Protein AF-A0A468AMG0-F1 (afdb_monomer_lite)

pLDDT: mean 73.62, std 8.71, range [54.19, 89.44]

Secondary structure (DSSP, 8-state):
-HHHHHHHHHHHHHHHHHHHHHHHHHHHHHHHGGGS-HHHHHHHHHHHHHHHHHHHHHHHHHHHHHHH---HHHHHHHHHHHHHHHHHHHHHHHHHHHHHHH--EEEEEEETTEEEEEEEEETTEEEEEESSS--EEEES-TTHHHHS-EEEEEHHHHHHHHHH-GGGS--

Radius of gyration: 23.1 Å; chains: 1; bounding box: 52×26×66 Å

Sequence (171 aa):
MAEVITLVIGFLGLCYTVINSFYTWEAVGLKMKGFVSIENKVKLSLSNVIIFLIFLICIAYSIDASNKVNNIWEQVFMIFMAILFGLMFLISIVVMITKNIRESCDVYYILSGKIYILKHIENDILLLESLSPNKKILLKNKAFLFKNKHLLLNGKDYNKFRKEKPFLFID

Structure (mmCIF, N/CA/C/O backbone):
data_AF-A0A468AMG0-F1
#
_entry.id   AF-A0A468AMG0-F1
#
loop_
_atom_site.group_PDB
_atom_site.id
_atom_site.type_symbol
_atom_site.label_atom_id
_atom_site.label_alt_id
_atom_site.label_comp_id
_atom_site.label_asym_id
_atom_site.label_entity_id
_atom_site.label_seq_id
_atom_site.pdbx_PDB_ins_code
_atom_site.Cartn_x
_atom_site.Cartn_y
_atom_site.Cartn_z
_atom_site.occupancy
_atom_site.B_iso_or_equiv
_atom_site.auth_seq_id
_atom_site.auth_comp_id
_atom_site.auth_asym_id
_atom_site.auth_atom_id
_atom_site.pdbx_PDB_model_num
ATOM 1 N N . MET A 1 1 ? 16.116 3.252 -32.936 1.00 60.69 1 MET A N 1
ATOM 2 C CA . MET A 1 1 ? 14.705 3.690 -33.184 1.00 60.69 1 MET A CA 1
ATOM 3 C C . MET A 1 1 ? 13.628 2.789 -32.546 1.00 60.69 1 MET A C 1
ATOM 5 O O . MET A 1 1 ? 12.873 3.302 -31.731 1.00 60.69 1 MET A O 1
ATOM 9 N N . ALA A 1 2 ? 13.534 1.481 -32.844 1.00 69.75 2 ALA A N 1
ATOM 10 C CA . ALA A 1 2 ? 12.514 0.599 -32.235 1.00 69.75 2 ALA A CA 1
ATOM 11 C C . ALA A 1 2 ? 12.655 0.463 -30.703 1.00 69.75 2 ALA A C 1
ATOM 13 O O . ALA A 1 2 ? 11.667 0.538 -29.982 1.00 69.75 2 ALA A O 1
ATOM 14 N N . GLU A 1 3 ? 13.887 0.358 -30.199 1.00 66.81 3 GLU A N 1
ATOM 15 C CA . GLU A 1 3 ? 14.174 0.299 -28.757 1.00 66.81 3 GLU A CA 1
ATOM 16 C C . GLU A 1 3 ? 13.722 1.562 -28.014 1.00 66.81 3 GLU A C 1
ATOM 18 O O . GLU A 1 3 ? 13.148 1.470 -26.933 1.00 66.81 3 GLU A O 1
ATOM 23 N N . VAL A 1 4 ? 13.905 2.734 -28.629 1.00 66.62 4 VAL A N 1
ATOM 24 C CA . VAL A 1 4 ? 13.476 4.032 -28.085 1.00 66.62 4 VAL A CA 1
ATOM 25 C C . VAL A 1 4 ? 11.949 4.101 -27.988 1.00 66.62 4 VAL A C 1
ATOM 27 O O . VAL A 1 4 ? 11.419 4.510 -26.959 1.00 66.62 4 VAL A O 1
ATOM 30 N N . ILE A 1 5 ? 11.232 3.648 -29.022 1.00 73.44 5 ILE A N 1
ATOM 31 C CA . ILE A 1 5 ? 9.760 3.616 -29.034 1.00 73.44 5 ILE A CA 1
ATOM 32 C C . ILE A 1 5 ? 9.229 2.680 -27.940 1.00 73.44 5 ILE A C 1
ATOM 34 O O . ILE A 1 5 ? 8.342 3.069 -27.181 1.00 73.44 5 ILE A O 1
ATOM 38 N N . THR A 1 6 ? 9.801 1.480 -27.803 1.00 73.56 6 THR A N 1
ATOM 39 C CA . THR A 1 6 ? 9.426 0.521 -26.749 1.00 73.56 6 THR A CA 1
ATOM 40 C C . THR A 1 6 ? 9.637 1.103 -25.351 1.00 73.56 6 THR A C 1
ATOM 42 O O . THR A 1 6 ? 8.793 0.930 -24.472 1.00 73.56 6 THR A O 1
ATOM 45 N N . LEU A 1 7 ? 10.727 1.844 -25.148 1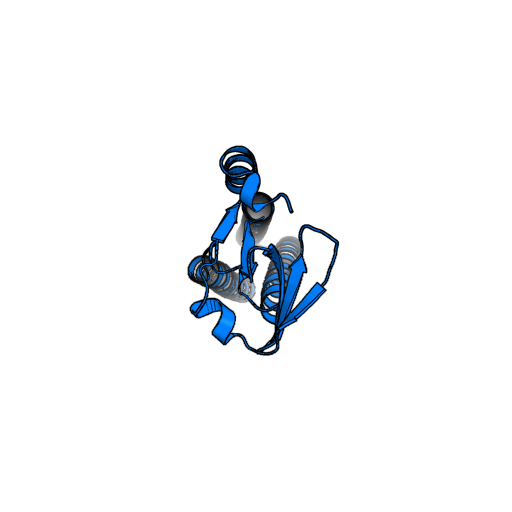.00 68.38 7 LEU A N 1
ATOM 46 C CA . LEU A 1 7 ? 11.070 2.457 -23.865 1.00 68.38 7 LEU A CA 1
ATOM 47 C C . LEU A 1 7 ? 10.120 3.615 -23.513 1.00 68.38 7 LEU A C 1
ATOM 49 O O . LEU A 1 7 ? 9.669 3.715 -22.374 1.00 68.38 7 LEU A O 1
ATOM 53 N N . VAL A 1 8 ? 9.734 4.431 -24.500 1.00 72.19 8 VAL A N 1
ATOM 54 C CA . VAL A 1 8 ? 8.734 5.501 -24.332 1.00 72.19 8 VAL A CA 1
ATOM 55 C C . VAL A 1 8 ? 7.344 4.931 -24.028 1.00 72.19 8 VAL A C 1
ATOM 57 O O . VAL A 1 8 ? 6.673 5.413 -23.116 1.00 72.19 8 VAL A O 1
ATOM 60 N N . ILE A 1 9 ? 6.913 3.882 -24.736 1.00 77.06 9 ILE A N 1
ATOM 61 C CA . ILE A 1 9 ? 5.626 3.216 -24.469 1.00 77.06 9 ILE A CA 1
ATOM 62 C C . ILE A 1 9 ? 5.628 2.585 -23.068 1.00 77.06 9 ILE A C 1
ATOM 64 O O . ILE A 1 9 ? 4.668 2.754 -22.314 1.00 77.06 9 ILE A O 1
ATOM 68 N N . GLY A 1 10 ? 6.722 1.915 -22.688 1.00 72.38 10 GLY A N 1
ATOM 69 C CA . GLY A 1 10 ? 6.901 1.362 -21.345 1.00 72.38 10 GLY A CA 1
ATOM 70 C C . GLY A 1 10 ? 6.856 2.435 -20.254 1.00 72.38 10 GLY A C 1
ATOM 71 O O . GLY A 1 10 ? 6.185 2.253 -19.238 1.00 72.38 10 GLY A O 1
ATOM 72 N N . PHE A 1 11 ? 7.493 3.586 -20.490 1.00 73.25 11 PHE A N 1
ATOM 73 C CA . PHE A 1 11 ? 7.456 4.738 -19.590 1.00 73.25 11 PHE A CA 1
ATOM 74 C C . PHE A 1 11 ? 6.032 5.278 -19.398 1.00 73.25 11 PHE A C 1
ATOM 76 O O . PHE A 1 11 ? 5.582 5.442 -18.264 1.00 73.25 11 PHE A O 1
ATOM 83 N N . LEU A 1 12 ? 5.288 5.492 -20.487 1.00 75.62 12 LEU A N 1
ATOM 84 C CA . LEU A 1 12 ? 3.905 5.978 -20.425 1.00 75.62 12 LEU A CA 1
ATOM 85 C C . LEU A 1 12 ? 2.982 5.001 -19.680 1.00 75.62 12 LEU A C 1
ATOM 87 O O . LEU A 1 12 ? 2.175 5.431 -18.852 1.00 75.62 12 LEU A O 1
ATOM 91 N N . GLY A 1 13 ? 3.131 3.692 -19.915 1.00 77.19 13 GLY A N 1
ATOM 92 C CA . GLY A 1 13 ? 2.379 2.653 -19.202 1.00 77.19 13 GLY A CA 1
ATOM 93 C C . GLY A 1 13 ? 2.683 2.615 -17.700 1.00 77.19 13 GLY A C 1
ATOM 94 O O . GLY A 1 13 ? 1.772 2.473 -16.876 1.00 77.19 13 GLY A O 1
ATOM 95 N N . LEU A 1 14 ? 3.948 2.815 -17.325 1.00 73.50 14 LEU A N 1
ATOM 96 C CA . LEU A 1 14 ? 4.372 2.951 -15.931 1.00 73.50 14 LEU A CA 1
ATOM 97 C C . LEU A 1 14 ? 3.778 4.188 -15.269 1.00 73.50 14 LEU A C 1
ATOM 99 O O . LEU A 1 14 ? 3.184 4.072 -14.199 1.00 73.50 14 LEU A O 1
ATOM 103 N N . CYS A 1 15 ? 3.882 5.352 -15.912 1.00 71.31 15 CYS A N 1
ATOM 104 C CA . CYS A 1 15 ? 3.288 6.586 -15.409 1.00 71.31 15 CYS A CA 1
ATOM 105 C C . CYS A 1 15 ? 1.782 6.427 -15.189 1.00 71.31 15 CYS A C 1
ATOM 107 O O . CYS A 1 15 ? 1.291 6.765 -14.114 1.00 71.31 15 CYS A O 1
ATOM 109 N N . TYR A 1 16 ? 1.061 5.843 -16.150 1.00 74.88 16 TYR A N 1
ATOM 110 C CA . TYR A 1 16 ? -0.368 5.564 -16.016 1.00 74.88 16 TYR A CA 1
ATOM 111 C C . TYR A 1 16 ? -0.674 4.652 -14.819 1.00 74.88 16 TYR A C 1
ATOM 113 O O . TYR A 1 16 ? -1.549 4.960 -14.010 1.00 74.88 16 TYR A O 1
ATOM 121 N N . THR A 1 17 ? 0.077 3.560 -14.659 1.00 71.94 17 THR A N 1
ATOM 122 C CA . THR A 1 17 ? -0.126 2.588 -13.570 1.00 71.94 17 THR A CA 1
ATOM 123 C C . THR A 1 17 ? 0.160 3.199 -12.199 1.00 71.94 17 THR A C 1
ATOM 125 O O . THR A 1 17 ? -0.599 2.987 -11.249 1.00 71.94 17 THR A O 1
ATOM 128 N N . VAL A 1 18 ? 1.226 3.995 -12.095 1.00 69.50 18 VAL A N 1
ATOM 129 C CA . VAL A 1 18 ? 1.597 4.715 -10.873 1.00 69.50 18 VAL A CA 1
ATOM 130 C C . VAL A 1 18 ? 0.524 5.745 -10.524 1.00 69.50 18 VAL A C 1
ATOM 132 O O . VAL A 1 18 ? 0.029 5.736 -9.399 1.00 69.50 18 VAL A O 1
ATOM 135 N N . ILE A 1 19 ? 0.098 6.573 -11.484 1.00 70.12 19 ILE A N 1
ATOM 136 C CA . ILE A 1 19 ? -0.941 7.594 -11.282 1.00 70.12 19 ILE A CA 1
ATOM 137 C C . ILE A 1 19 ? -2.266 6.952 -10.862 1.00 70.12 19 ILE A C 1
ATOM 139 O O . ILE A 1 19 ? -2.855 7.384 -9.875 1.00 70.12 19 ILE A O 1
ATOM 143 N N . ASN A 1 20 ? -2.716 5.890 -11.534 1.00 67.88 20 ASN A N 1
ATOM 144 C CA . ASN A 1 20 ? -3.946 5.193 -11.152 1.00 67.88 20 ASN A CA 1
ATOM 145 C C . ASN A 1 20 ? -3.846 4.541 -9.773 1.00 67.88 20 ASN A C 1
ATOM 147 O O . ASN A 1 20 ? -4.813 4.567 -9.011 1.00 67.88 20 ASN A O 1
ATOM 151 N N . SER A 1 21 ? -2.688 3.983 -9.418 1.00 67.00 21 SER A N 1
ATOM 152 C CA . SER A 1 21 ? -2.468 3.427 -8.079 1.00 67.00 21 SER A CA 1
ATOM 153 C C . SER A 1 21 ? -2.530 4.521 -7.014 1.00 67.00 21 SER A C 1
ATOM 155 O O . S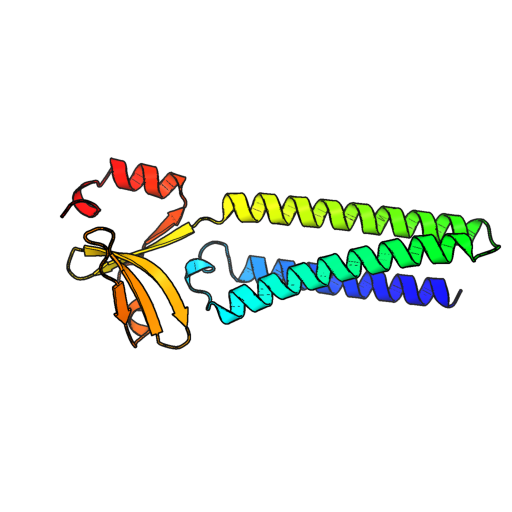ER A 1 21 ? -3.152 4.320 -5.970 1.00 67.00 21 SER A O 1
ATOM 157 N N . PHE A 1 22 ? -1.958 5.695 -7.298 1.00 66.88 22 PHE A N 1
ATOM 158 C CA . PHE A 1 22 ? -2.059 6.879 -6.447 1.00 66.88 22 PHE A CA 1
ATOM 159 C C . PHE A 1 22 ? -3.495 7.376 -6.311 1.00 66.88 22 PHE A C 1
ATOM 161 O O . PHE A 1 22 ? -3.956 7.568 -5.189 1.00 66.88 22 PHE A O 1
ATOM 168 N N . TYR A 1 23 ? -4.213 7.514 -7.424 1.00 64.88 23 TYR A N 1
ATOM 169 C CA . TYR A 1 23 ? -5.592 7.989 -7.446 1.00 64.88 23 TYR A CA 1
ATOM 170 C C . TYR A 1 23 ? -6.534 7.036 -6.711 1.00 64.88 23 TYR A C 1
ATOM 172 O O . TYR A 1 23 ? -7.323 7.467 -5.879 1.00 64.88 23 TYR A O 1
ATOM 180 N N . THR A 1 24 ? -6.403 5.726 -6.936 1.00 61.56 24 THR A N 1
ATOM 181 C CA . THR A 1 24 ? -7.189 4.710 -6.218 1.00 61.56 24 THR A CA 1
ATOM 182 C C . THR A 1 24 ? -6.917 4.779 -4.715 1.00 61.56 24 THR A C 1
ATOM 184 O O . THR A 1 24 ? -7.830 4.663 -3.902 1.00 61.56 24 THR A O 1
ATOM 187 N N . TRP A 1 25 ? -5.665 5.018 -4.324 1.00 60.62 25 TRP A N 1
ATOM 188 C CA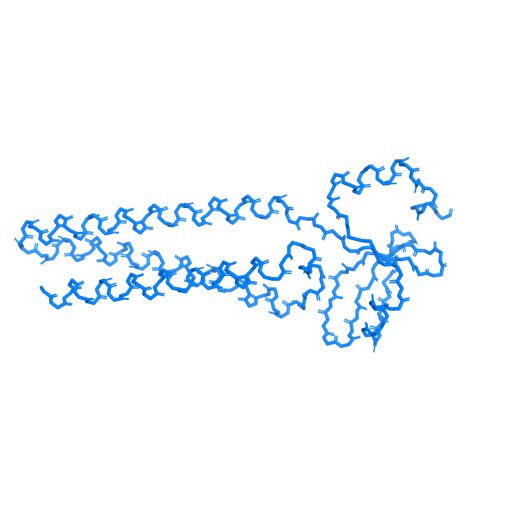 . TRP A 1 25 ? -5.299 5.193 -2.921 1.00 60.62 25 TRP A CA 1
ATOM 189 C C . TRP A 1 25 ? -5.827 6.488 -2.302 1.00 60.62 25 TRP A C 1
ATOM 191 O O . TRP A 1 25 ? -6.271 6.456 -1.155 1.00 60.62 25 TRP A O 1
ATOM 201 N N . GLU A 1 26 ? -5.767 7.613 -3.016 1.00 58.66 26 GLU A N 1
ATOM 202 C CA . GLU A 1 26 ? -6.356 8.875 -2.555 1.00 58.66 26 GLU A CA 1
ATOM 203 C C . GLU A 1 26 ? -7.877 8.778 -2.459 1.00 58.66 26 GLU A C 1
ATOM 205 O O . GLU A 1 26 ? -8.449 9.229 -1.468 1.00 58.66 26 GLU A O 1
ATOM 210 N N . ALA A 1 27 ? -8.521 8.127 -3.429 1.00 55.62 27 ALA A N 1
ATOM 211 C CA . ALA A 1 27 ? -9.965 7.923 -3.466 1.00 55.62 27 ALA A CA 1
ATOM 212 C C . ALA A 1 27 ? -10.460 7.045 -2.307 1.00 55.62 27 ALA A C 1
ATOM 214 O O . ALA A 1 27 ? -11.530 7.296 -1.755 1.00 55.62 27 ALA A O 1
ATOM 215 N N . VAL A 1 28 ? -9.669 6.052 -1.881 1.00 57.19 28 VAL A N 1
ATOM 216 C CA . VAL A 1 28 ? -9.956 5.292 -0.653 1.00 57.19 28 VAL A CA 1
ATOM 217 C C . VAL A 1 28 ? -9.846 6.192 0.584 1.00 57.19 28 VAL A C 1
ATOM 219 O O . VAL A 1 28 ? -10.524 5.944 1.571 1.00 57.19 28 VAL A O 1
ATOM 222 N N . GLY A 1 29 ? -9.089 7.287 0.542 1.00 56.97 29 GLY A N 1
ATOM 223 C CA . GLY A 1 29 ? -8.984 8.246 1.634 1.00 56.97 29 GLY A CA 1
ATOM 224 C C . GLY A 1 29 ? -8.328 7.657 2.889 1.00 56.97 29 GLY A C 1
ATOM 225 O O . GLY A 1 29 ? -8.597 6.538 3.332 1.00 56.97 29 GLY A O 1
ATOM 226 N N . LEU A 1 30 ? -7.496 8.454 3.561 1.00 56.91 30 LEU A N 1
ATOM 227 C CA . LEU A 1 30 ? -6.856 8.063 4.830 1.00 56.91 30 LEU A CA 1
ATOM 228 C C . LEU A 1 30 ? -7.868 7.563 5.881 1.00 56.91 30 LEU A C 1
ATOM 230 O O . LEU A 1 30 ? -7.538 6.734 6.725 1.00 56.91 30 LEU A O 1
ATOM 234 N N . LYS A 1 31 ? -9.117 8.043 5.802 1.00 55.88 31 LYS A N 1
ATOM 235 C CA . LYS A 1 31 ? -10.196 7.698 6.729 1.00 55.88 31 LYS A CA 1
ATOM 236 C C . LYS A 1 31 ? -10.860 6.345 6.459 1.00 55.88 31 LYS A C 1
ATOM 238 O O . LYS A 1 31 ? -11.320 5.730 7.416 1.00 55.88 31 LYS A O 1
ATOM 243 N N . MET A 1 32 ? -10.896 5.844 5.217 1.00 62.91 32 MET A N 1
ATOM 244 C CA . MET A 1 32 ? -11.531 4.542 4.941 1.00 62.91 32 MET A CA 1
ATOM 245 C C . MET A 1 32 ? -10.545 3.374 4.997 1.00 62.91 32 MET A C 1
ATOM 247 O O . MET A 1 32 ? -10.979 2.228 5.067 1.00 62.91 32 MET A O 1
ATOM 251 N N . LYS A 1 33 ? -9.226 3.626 5.035 1.00 64.12 33 LYS A N 1
ATOM 252 C CA . LYS A 1 33 ? -8.193 2.571 5.074 1.00 64.12 33 LYS A CA 1
ATOM 253 C C . LYS A 1 33 ? -8.370 1.590 6.243 1.00 64.12 33 LYS A C 1
ATOM 255 O O . LYS A 1 33 ? -8.110 0.394 6.092 1.00 64.12 33 LYS A O 1
ATOM 260 N N . GLY A 1 34 ? -8.867 2.066 7.386 1.00 64.94 34 GLY A N 1
ATOM 261 C CA . GLY A 1 34 ? -9.211 1.219 8.532 1.00 64.94 34 GLY A CA 1
ATOM 262 C C . GLY A 1 34 ? -10.297 0.179 8.222 1.00 64.94 34 GLY A C 1
ATOM 263 O O . GLY A 1 34 ? -10.259 -0.921 8.766 1.00 64.94 34 GLY A O 1
ATOM 264 N N . PHE A 1 35 ? -11.193 0.488 7.282 1.00 69.38 35 PHE A N 1
ATOM 265 C CA . PHE A 1 35 ? -12.339 -0.335 6.891 1.00 69.38 35 PHE A CA 1
ATOM 266 C C . PHE A 1 35 ? -12.071 -1.253 5.688 1.00 69.38 35 PHE A C 1
ATOM 268 O O . PHE A 1 35 ? -12.899 -2.104 5.358 1.00 69.38 35 PHE A O 1
ATOM 275 N N . VAL A 1 36 ? -10.917 -1.098 5.030 1.00 71.38 36 VAL A N 1
ATOM 276 C CA . VAL A 1 36 ? -10.509 -1.934 3.894 1.00 71.38 36 VAL A CA 1
ATOM 277 C C . VAL A 1 36 ? -10.169 -3.346 4.379 1.00 71.38 36 VAL A C 1
ATOM 279 O O . VAL A 1 36 ? -9.509 -3.515 5.412 1.00 71.38 36 VAL A O 1
ATOM 282 N N . SER A 1 37 ? -10.601 -4.356 3.617 1.00 68.00 37 SER A N 1
ATOM 283 C CA . SER A 1 37 ? -10.298 -5.762 3.899 1.00 68.00 37 SER A CA 1
ATOM 284 C C . SER A 1 37 ? -8.796 -6.041 3.881 1.00 68.00 37 SER A C 1
ATOM 286 O O . SER A 1 37 ? -8.022 -5.339 3.222 1.00 68.00 37 SER A O 1
ATOM 288 N N . ILE A 1 38 ? -8.372 -7.088 4.591 1.00 70.62 38 ILE A N 1
ATOM 289 C CA . ILE A 1 38 ? -6.967 -7.519 4.570 1.00 70.62 38 ILE A CA 1
ATOM 290 C C . ILE A 1 38 ? -6.535 -7.880 3.153 1.00 70.62 38 ILE A C 1
ATOM 292 O O . ILE A 1 38 ? -5.490 -7.415 2.713 1.00 70.62 38 ILE A O 1
ATOM 296 N N . GLU A 1 39 ? -7.369 -8.604 2.409 1.00 71.12 39 GLU A N 1
ATOM 297 C CA . GLU A 1 39 ? -7.104 -8.951 1.013 1.00 71.12 39 GLU A CA 1
ATOM 298 C C . GLU A 1 39 ? -6.778 -7.717 0.156 1.00 71.12 39 GLU A C 1
ATOM 300 O O . GLU A 1 39 ? -5.767 -7.686 -0.542 1.00 71.12 39 GLU A O 1
ATOM 305 N N . ASN A 1 40 ? -7.583 -6.655 0.253 1.00 70.31 40 ASN A N 1
ATOM 306 C CA . ASN A 1 40 ? -7.347 -5.430 -0.507 1.00 70.31 40 ASN A CA 1
ATOM 307 C C . ASN A 1 40 ? -6.106 -4.675 -0.010 1.00 70.31 40 ASN A C 1
ATOM 309 O O . ASN A 1 40 ? -5.360 -4.132 -0.823 1.00 70.31 40 ASN A O 1
ATOM 313 N N . LYS A 1 41 ? -5.824 -4.679 1.300 1.00 71.31 41 LYS A N 1
ATOM 314 C CA . LYS A 1 41 ? -4.565 -4.136 1.846 1.00 71.31 41 LYS A CA 1
ATOM 315 C C . LYS A 1 41 ? -3.347 -4.893 1.305 1.00 71.31 41 LYS A C 1
ATOM 317 O O . LYS A 1 41 ? -2.358 -4.262 0.940 1.00 71.31 41 LYS A O 1
ATOM 322 N N . VAL A 1 42 ? -3.432 -6.220 1.206 1.00 70.19 42 VAL A N 1
ATOM 323 C CA . VAL A 1 42 ? -2.385 -7.078 0.636 1.00 70.19 42 VAL A CA 1
ATOM 324 C C . VAL A 1 42 ? -2.229 -6.814 -0.859 1.00 70.19 42 VAL A C 1
ATOM 326 O O . VAL A 1 42 ? -1.107 -6.592 -1.296 1.00 70.19 42 VAL A O 1
ATOM 329 N N . LYS A 1 43 ? -3.319 -6.740 -1.633 1.00 69.44 43 LYS A N 1
ATOM 330 C CA . LYS A 1 43 ? -3.289 -6.385 -3.066 1.00 69.44 43 LYS A CA 1
ATOM 331 C C . LYS A 1 43 ? -2.628 -5.028 -3.310 1.00 69.44 43 LYS A C 1
ATOM 333 O O . LYS A 1 43 ? -1.796 -4.905 -4.204 1.00 69.44 43 LYS A O 1
ATOM 338 N N . LEU A 1 44 ? -2.943 -4.023 -2.491 1.00 70.88 44 LEU A N 1
ATOM 339 C CA . LEU A 1 44 ? -2.310 -2.702 -2.565 1.00 70.88 44 LEU A CA 1
ATOM 340 C C . LEU A 1 44 ? -0.815 -2.753 -2.216 1.00 70.88 44 LEU A C 1
ATOM 342 O O . LEU A 1 44 ? -0.013 -2.108 -2.886 1.00 70.88 44 LEU A O 1
ATOM 346 N N . SER A 1 45 ? -0.431 -3.525 -1.196 1.00 71.69 45 SER A N 1
ATOM 347 C CA . SER A 1 45 ? 0.978 -3.735 -0.837 1.00 71.69 45 SER A CA 1
ATOM 348 C C . SER A 1 45 ? 1.746 -4.449 -1.954 1.00 71.69 45 SER A C 1
ATOM 350 O O . SER A 1 45 ? 2.817 -4.006 -2.360 1.00 71.69 45 SER A O 1
ATOM 352 N N . LEU A 1 46 ? 1.159 -5.511 -2.512 1.00 72.56 46 LEU A N 1
ATOM 353 C CA . LEU A 1 46 ? 1.715 -6.271 -3.627 1.00 72.56 46 LEU A CA 1
ATOM 354 C C . LEU A 1 46 ? 1.884 -5.385 -4.868 1.00 72.56 46 LEU A C 1
ATOM 356 O O . LEU A 1 46 ? 2.933 -5.425 -5.499 1.00 72.56 46 LEU A O 1
ATOM 360 N N . SER A 1 47 ? 0.894 -4.540 -5.174 1.00 72.12 47 SER A N 1
ATOM 361 C CA . SER A 1 47 ? 0.977 -3.563 -6.266 1.00 72.12 47 SER A CA 1
ATOM 362 C C . SER A 1 47 ? 2.172 -2.620 -6.092 1.00 72.12 47 SER A C 1
ATOM 364 O O . SER A 1 47 ? 2.951 -2.438 -7.023 1.00 72.12 47 SER A O 1
ATOM 366 N N . ASN A 1 48 ? 2.399 -2.097 -4.879 1.00 73.69 48 ASN A N 1
ATOM 367 C CA . ASN A 1 48 ? 3.566 -1.254 -4.602 1.00 73.69 48 ASN A CA 1
ATOM 368 C C . ASN A 1 48 ? 4.888 -2.004 -4.836 1.00 73.69 48 ASN A C 1
ATOM 370 O O . ASN A 1 48 ? 5.803 -1.455 -5.445 1.00 73.69 48 ASN A O 1
ATOM 374 N N . VAL A 1 49 ? 4.991 -3.261 -4.387 1.00 77.75 49 VAL A N 1
ATOM 375 C CA . VAL A 1 49 ? 6.185 -4.099 -4.609 1.00 77.75 49 VAL A CA 1
ATOM 376 C C . VAL A 1 49 ? 6.421 -4.342 -6.100 1.00 77.75 49 VAL A C 1
ATOM 378 O O . VAL A 1 49 ? 7.550 -4.210 -6.569 1.00 77.75 49 VAL A O 1
ATOM 381 N N . ILE A 1 50 ? 5.362 -4.643 -6.857 1.00 78.19 50 ILE A N 1
ATOM 382 C CA . ILE A 1 50 ? 5.432 -4.828 -8.311 1.00 78.19 50 ILE A CA 1
ATOM 383 C C . ILE A 1 50 ? 5.922 -3.544 -8.989 1.00 78.19 50 ILE A C 1
ATOM 385 O O . ILE A 1 50 ? 6.823 -3.606 -9.819 1.00 78.19 50 ILE A O 1
ATOM 389 N N . ILE A 1 51 ? 5.404 -2.377 -8.598 1.00 78.31 51 ILE A N 1
ATOM 390 C CA . ILE A 1 51 ? 5.845 -1.080 -9.132 1.00 78.31 51 ILE A CA 1
ATOM 391 C C . ILE A 1 51 ? 7.345 -0.858 -8.879 1.00 78.31 51 ILE A C 1
ATOM 393 O O . ILE A 1 51 ? 8.066 -0.461 -9.794 1.00 78.31 51 ILE A O 1
ATOM 397 N N . PHE A 1 52 ? 7.847 -1.157 -7.675 1.00 82.06 52 PHE A N 1
ATOM 398 C CA . PHE A 1 52 ? 9.280 -1.046 -7.374 1.00 82.0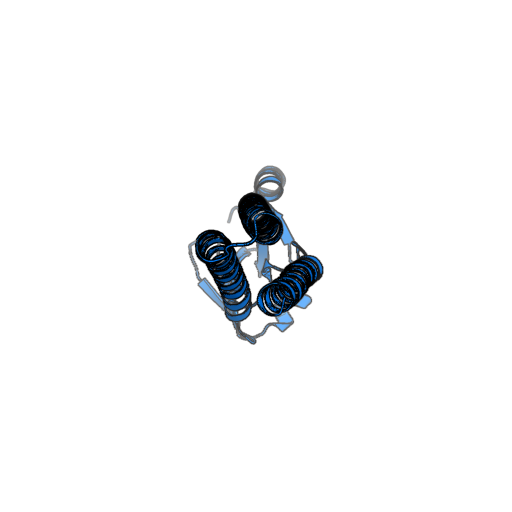6 52 PHE A CA 1
ATOM 399 C C . PHE A 1 52 ? 10.140 -1.994 -8.211 1.00 82.06 52 PHE A C 1
ATOM 401 O O . PHE A 1 52 ? 11.188 -1.583 -8.709 1.00 82.06 52 PHE A O 1
ATOM 408 N N . LEU A 1 53 ? 9.696 -3.239 -8.399 1.00 81.69 53 LEU A N 1
ATOM 409 C CA . LEU A 1 53 ? 10.383 -4.199 -9.262 1.00 81.69 53 LEU A CA 1
ATOM 410 C C . LEU A 1 53 ? 10.445 -3.704 -10.708 1.00 81.69 53 LEU A C 1
ATOM 412 O O . LEU A 1 53 ? 11.503 -3.780 -11.328 1.00 81.69 53 LEU A O 1
ATOM 416 N N . ILE A 1 54 ? 9.350 -3.145 -11.226 1.00 83.00 54 ILE A N 1
ATOM 417 C CA . ILE A 1 54 ? 9.326 -2.599 -12.584 1.00 83.00 54 ILE A CA 1
ATOM 418 C C . ILE A 1 54 ? 10.306 -1.424 -12.711 1.00 83.00 54 ILE A C 1
ATOM 420 O O . ILE A 1 54 ? 11.066 -1.383 -13.676 1.00 83.00 54 ILE A O 1
ATOM 424 N N . PHE A 1 55 ? 10.364 -0.509 -11.735 1.00 83.62 55 PHE A N 1
ATOM 425 C CA . PHE A 1 55 ? 11.355 0.574 -11.754 1.00 83.62 55 PHE A CA 1
ATOM 426 C C . PHE A 1 55 ? 12.794 0.046 -11.807 1.00 83.62 55 PHE A C 1
ATOM 428 O O . PHE A 1 55 ? 13.583 0.529 -12.616 1.00 83.62 55 PHE A O 1
ATOM 435 N N . LEU A 1 56 ? 13.131 -0.965 -11.000 1.00 85.94 56 LEU A N 1
ATOM 436 C CA . LEU A 1 56 ? 14.465 -1.577 -11.015 1.00 85.94 56 LEU A CA 1
ATOM 437 C C . LEU A 1 56 ? 14.788 -2.221 -12.369 1.00 85.94 56 LEU A C 1
ATOM 439 O O . LEU A 1 56 ? 15.893 -2.037 -12.878 1.00 85.94 56 LEU A O 1
ATOM 443 N N . ILE A 1 57 ? 13.822 -2.917 -12.975 1.00 86.12 57 ILE A N 1
ATOM 444 C CA . ILE A 1 57 ? 13.969 -3.508 -14.312 1.00 86.12 57 ILE A CA 1
ATOM 445 C C . ILE A 1 57 ? 14.203 -2.415 -15.360 1.00 86.12 57 ILE A C 1
ATOM 447 O O . ILE A 1 57 ? 15.106 -2.547 -16.181 1.00 86.12 57 ILE A O 1
ATOM 451 N N . CYS A 1 58 ? 13.448 -1.315 -15.322 1.00 84.25 58 CYS A N 1
ATOM 452 C CA . CYS A 1 58 ? 13.606 -0.207 -16.265 1.00 84.25 58 CYS A CA 1
ATOM 453 C C . CYS A 1 58 ? 14.956 0.506 -16.127 1.00 84.25 58 CYS A C 1
ATOM 455 O O . CYS A 1 58 ? 15.563 0.852 -17.141 1.00 84.25 58 CYS A O 1
ATOM 457 N N . ILE A 1 59 ? 15.451 0.692 -14.900 1.00 86.50 59 ILE A N 1
ATOM 458 C CA . ILE A 1 59 ? 16.787 1.250 -14.646 1.00 86.50 59 ILE A CA 1
ATOM 459 C C . ILE A 1 59 ? 17.857 0.309 -15.207 1.00 86.50 59 ILE A C 1
ATOM 461 O O . ILE A 1 59 ? 18.702 0.743 -15.987 1.00 86.50 59 ILE A O 1
ATOM 465 N N . ALA A 1 60 ? 17.793 -0.981 -14.860 1.00 86.12 60 ALA A N 1
ATOM 466 C CA . ALA A 1 60 ? 18.757 -1.980 -15.313 1.00 86.12 60 ALA A CA 1
ATOM 467 C C . ALA A 1 60 ? 18.777 -2.106 -16.843 1.00 86.12 60 ALA A C 1
ATOM 469 O O . ALA A 1 60 ? 19.847 -2.094 -17.446 1.00 86.12 60 ALA A O 1
ATOM 470 N N . TYR A 1 61 ? 17.600 -2.147 -17.471 1.00 86.06 61 TYR A N 1
ATOM 471 C CA . TYR A 1 61 ? 17.460 -2.181 -18.923 1.00 86.06 61 TYR A CA 1
ATOM 472 C C . TYR A 1 61 ? 18.052 -0.934 -19.585 1.00 86.06 61 TYR A C 1
ATOM 474 O O . TYR A 1 61 ? 18.794 -1.049 -20.553 1.00 86.06 61 TYR A O 1
ATOM 482 N N . SER A 1 62 ? 17.764 0.257 -19.052 1.00 84.88 62 SER A N 1
ATOM 483 C CA . SER A 1 62 ? 18.264 1.514 -19.625 1.00 84.88 62 SER A CA 1
ATOM 484 C C . SER A 1 62 ? 19.796 1.602 -19.555 1.00 84.88 62 SER A C 1
ATOM 486 O O . SER A 1 62 ? 20.429 2.067 -20.500 1.00 84.88 62 SER A O 1
ATOM 488 N N . ILE A 1 63 ? 20.404 1.099 -18.473 1.00 86.94 63 ILE A N 1
ATOM 489 C CA . ILE A 1 63 ? 21.867 1.021 -18.322 1.00 86.94 63 ILE A CA 1
ATOM 490 C C . ILE A 1 63 ? 22.471 -0.014 -19.281 1.00 86.94 63 ILE A C 1
ATOM 492 O O . ILE A 1 63 ? 23.452 0.278 -19.961 1.00 86.94 63 ILE A O 1
ATOM 496 N N . ASP A 1 64 ? 21.893 -1.214 -19.359 1.00 85.94 64 ASP A N 1
ATOM 497 C CA . ASP A 1 64 ? 22.378 -2.278 -20.247 1.00 85.94 64 ASP A CA 1
ATOM 498 C C . ASP A 1 64 ? 22.289 -1.867 -21.723 1.00 85.94 64 ASP A C 1
ATOM 500 O O . ASP A 1 64 ? 23.252 -2.009 -22.477 1.00 85.94 64 ASP A O 1
ATOM 504 N N . ALA A 1 65 ? 21.169 -1.270 -22.125 1.00 83.44 65 ALA A N 1
ATOM 505 C CA . ALA A 1 65 ? 20.979 -0.777 -23.480 1.00 83.44 65 ALA A CA 1
ATOM 506 C C . ALA A 1 65 ? 21.925 0.393 -23.809 1.00 83.44 65 ALA A C 1
ATOM 508 O O . ALA A 1 65 ? 22.502 0.421 -24.892 1.00 83.44 65 ALA A O 1
ATOM 509 N N . SER A 1 66 ? 22.186 1.304 -22.861 1.00 85.12 66 SER A N 1
ATOM 510 C CA . SER A 1 66 ? 23.204 2.359 -23.015 1.00 85.12 66 SER A CA 1
ATOM 511 C C . SER A 1 66 ? 24.593 1.803 -23.362 1.00 85.12 66 SER A C 1
ATOM 513 O O . SER A 1 66 ? 25.351 2.438 -24.092 1.00 85.12 66 SER A O 1
ATOM 515 N N . ASN A 1 67 ? 24.948 0.620 -22.859 1.00 84.69 67 ASN A N 1
ATOM 516 C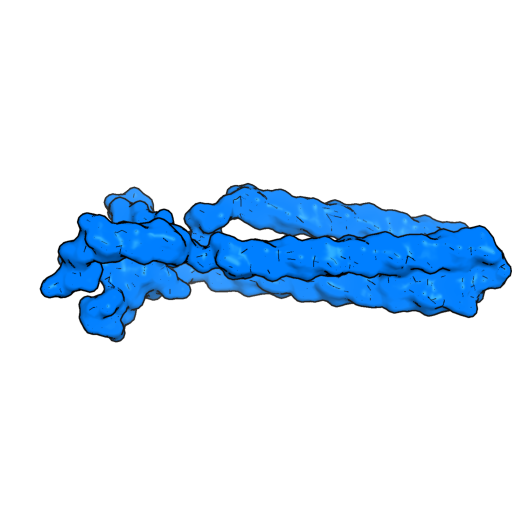 CA . ASN A 1 67 ? 26.253 0.008 -23.122 1.00 84.69 67 ASN A CA 1
ATOM 517 C C . ASN A 1 67 ? 26.325 -0.731 -24.468 1.00 84.69 67 ASN A C 1
ATOM 519 O O . ASN A 1 67 ? 27.418 -1.079 -24.910 1.00 84.69 67 ASN A O 1
ATOM 523 N N . LYS A 1 68 ? 25.181 -0.994 -25.111 1.00 84.81 68 LYS A N 1
ATOM 524 C CA . LYS A 1 68 ? 25.077 -1.775 -26.357 1.00 84.81 68 LYS A CA 1
ATOM 525 C C . LYS A 1 68 ? 24.866 -0.919 -27.604 1.00 84.81 68 LYS A C 1
ATOM 527 O O . LYS A 1 68 ? 25.013 -1.420 -28.717 1.00 84.81 68 LYS A O 1
ATOM 532 N N . VAL A 1 69 ? 24.514 0.353 -27.436 1.00 84.19 69 VAL A N 1
ATOM 533 C CA . VAL A 1 69 ? 24.219 1.263 -28.545 1.00 84.19 69 VAL A CA 1
ATOM 534 C C . VAL A 1 69 ? 25.477 2.021 -28.978 1.00 84.19 69 VAL A C 1
ATOM 536 O O . VAL A 1 69 ? 26.162 2.625 -28.160 1.00 84.19 69 VAL A O 1
ATOM 539 N N . ASN A 1 70 ? 25.754 2.034 -30.287 1.00 79.75 70 ASN A N 1
ATOM 540 C CA . ASN A 1 70 ? 26.918 2.723 -30.868 1.00 79.75 70 ASN A CA 1
ATOM 541 C C . ASN A 1 70 ? 26.695 4.225 -31.120 1.00 79.75 70 ASN A C 1
ATOM 543 O O . ASN A 1 70 ? 27.653 4.966 -31.331 1.00 79.75 70 ASN A O 1
ATOM 547 N N . ASN A 1 71 ? 25.443 4.689 -31.158 1.00 88.12 71 ASN A N 1
ATOM 548 C CA . ASN A 1 71 ? 25.124 6.091 -31.408 1.00 88.12 71 ASN A CA 1
ATOM 549 C C . ASN A 1 71 ? 25.160 6.897 -30.101 1.00 88.12 71 ASN A C 1
ATOM 551 O O . ASN A 1 71 ? 24.362 6.650 -29.199 1.00 88.12 71 ASN A O 1
ATOM 555 N N . ILE A 1 72 ? 26.030 7.910 -30.044 1.00 86.81 72 ILE A N 1
ATOM 556 C CA . ILE A 1 72 ? 26.203 8.805 -28.888 1.00 86.81 72 ILE A CA 1
ATOM 557 C C . ILE A 1 72 ? 24.871 9.432 -28.452 1.00 86.81 72 ILE A C 1
ATOM 559 O O . ILE A 1 72 ? 24.590 9.508 -27.259 1.00 86.81 72 ILE A O 1
ATOM 563 N N . TRP A 1 73 ? 24.019 9.850 -29.394 1.00 83.19 73 TRP A N 1
ATOM 564 C CA . TRP A 1 73 ? 22.733 10.474 -29.063 1.00 83.19 73 TRP A CA 1
ATOM 565 C C . TRP A 1 73 ? 21.758 9.500 -28.405 1.00 83.19 73 TRP A C 1
ATOM 567 O O . TRP A 1 73 ? 21.095 9.852 -27.430 1.00 83.19 73 TRP A O 1
ATOM 577 N N . GLU A 1 74 ? 21.681 8.272 -28.917 1.00 81.38 74 GLU A N 1
ATOM 578 C CA . GLU A 1 74 ? 20.835 7.232 -28.332 1.00 81.38 74 GLU A CA 1
ATOM 579 C C . GLU A 1 74 ? 21.392 6.797 -26.969 1.00 81.38 74 GLU A C 1
ATOM 581 O O . GLU A 1 74 ? 20.631 6.677 -26.016 1.00 81.38 74 GLU A O 1
ATOM 586 N N . GLN A 1 75 ? 22.713 6.673 -26.824 1.00 83.94 75 GLN A N 1
ATOM 587 C CA . GLN A 1 75 ? 23.360 6.363 -25.549 1.00 83.94 75 GLN A CA 1
ATOM 588 C C . GLN A 1 75 ? 23.063 7.418 -24.469 1.00 83.94 75 GLN A C 1
ATOM 590 O O . GLN A 1 75 ? 22.618 7.075 -23.373 1.00 83.94 75 GLN A O 1
ATOM 595 N N . VAL A 1 76 ? 23.236 8.707 -24.786 1.00 87.31 76 VAL A N 1
ATOM 596 C CA . VAL A 1 76 ? 22.902 9.819 -23.876 1.00 87.31 76 VAL A CA 1
ATOM 597 C C . VAL A 1 76 ? 21.421 9.785 -23.490 1.00 87.31 76 VAL A C 1
ATOM 599 O O . VAL A 1 76 ? 21.084 9.980 -22.321 1.00 87.31 76 VAL A O 1
ATOM 602 N N . PHE A 1 77 ? 20.535 9.487 -24.443 1.00 84.06 77 PHE A N 1
ATOM 603 C CA . PHE A 1 77 ? 19.107 9.343 -24.176 1.00 84.06 77 PHE A CA 1
ATOM 604 C C . PHE A 1 77 ? 18.801 8.179 -23.217 1.00 84.06 77 PHE A C 1
ATOM 606 O O . PHE A 1 77 ? 18.032 8.356 -22.272 1.00 84.06 77 PHE A O 1
ATOM 613 N N . MET A 1 78 ? 19.426 7.010 -23.394 1.00 83.94 78 MET A N 1
ATOM 614 C CA . MET A 1 78 ? 19.225 5.861 -22.499 1.00 83.94 78 MET A CA 1
ATOM 615 C C . MET A 1 78 ? 19.716 6.148 -21.073 1.00 83.94 78 MET A C 1
ATOM 617 O O . MET A 1 78 ? 19.033 5.807 -20.105 1.00 83.94 78 MET A O 1
ATOM 621 N N . ILE A 1 79 ? 20.854 6.834 -20.926 1.00 87.69 79 ILE A N 1
ATOM 622 C CA . ILE A 1 79 ? 21.365 7.277 -19.618 1.00 87.69 79 ILE A CA 1
ATOM 623 C C . ILE A 1 79 ? 20.388 8.259 -18.964 1.00 87.69 79 ILE A C 1
ATOM 625 O O . ILE A 1 79 ? 20.071 8.124 -17.781 1.00 87.69 79 ILE A O 1
ATOM 629 N N . PHE A 1 80 ? 19.865 9.220 -19.730 1.00 88.06 80 PHE A N 1
ATOM 630 C CA . PHE A 1 80 ? 18.854 10.155 -19.241 1.00 88.06 80 PHE A CA 1
ATOM 631 C C . PHE A 1 80 ? 17.598 9.426 -18.737 1.00 88.06 80 PHE A C 1
ATOM 633 O O . PHE A 1 80 ? 17.119 9.718 -17.639 1.00 88.06 80 PHE A O 1
ATOM 640 N N . MET A 1 81 ? 17.107 8.429 -19.478 1.00 84.44 81 MET A N 1
ATOM 641 C CA . MET A 1 81 ? 15.964 7.613 -19.054 1.00 84.44 81 MET A CA 1
ATOM 642 C C . MET A 1 81 ? 16.259 6.825 -17.773 1.00 84.44 81 MET A C 1
ATOM 644 O O . MET A 1 81 ? 15.419 6.797 -16.874 1.00 84.44 81 MET A O 1
ATOM 648 N N . ALA A 1 82 ? 17.457 6.247 -17.637 1.00 87.56 82 ALA A N 1
ATOM 649 C CA . ALA A 1 82 ? 17.872 5.553 -16.416 1.00 87.56 82 ALA A CA 1
ATOM 650 C C . ALA A 1 82 ? 17.834 6.481 -15.188 1.00 87.56 82 ALA A C 1
ATOM 652 O O . ALA A 1 82 ? 17.299 6.107 -14.142 1.00 87.56 82 ALA A O 1
ATOM 653 N N . ILE A 1 83 ? 18.352 7.707 -15.327 1.00 89.44 83 ILE A N 1
ATOM 654 C CA . ILE A 1 83 ? 18.325 8.730 -14.271 1.00 89.44 83 ILE A CA 1
ATOM 655 C C . ILE A 1 83 ? 16.881 9.093 -13.915 1.00 89.44 83 ILE A C 1
ATOM 657 O O . ILE A 1 83 ? 16.532 9.169 -12.735 1.00 89.44 83 ILE A O 1
ATOM 661 N N . LEU A 1 84 ? 16.027 9.284 -14.920 1.00 87.12 84 LEU A N 1
ATOM 662 C CA . LEU A 1 84 ? 14.632 9.660 -14.721 1.00 87.12 84 LEU A CA 1
ATOM 663 C C . LEU A 1 84 ? 13.839 8.563 -13.988 1.00 87.12 84 LEU A C 1
ATOM 665 O O . LEU A 1 84 ? 13.136 8.860 -13.019 1.00 87.12 84 LEU A O 1
ATOM 669 N N . PHE A 1 85 ? 14.016 7.291 -14.363 1.00 85.38 85 PHE A N 1
ATOM 670 C CA . PHE A 1 85 ? 13.449 6.160 -13.620 1.00 85.38 85 PHE A CA 1
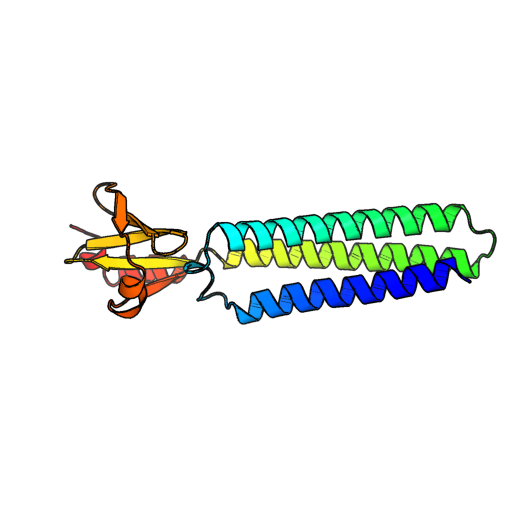ATOM 671 C C . PHE A 1 85 ? 13.996 6.069 -12.189 1.00 85.38 85 PHE A C 1
ATOM 673 O O . PHE A 1 85 ? 13.230 5.818 -11.258 1.00 85.38 85 PHE A O 1
ATOM 680 N N . GLY A 1 86 ? 15.294 6.324 -11.994 1.00 86.56 86 GLY A N 1
ATOM 681 C CA . GLY A 1 86 ? 15.923 6.373 -10.672 1.00 86.56 86 GLY A CA 1
ATOM 682 C C . GLY A 1 86 ? 15.316 7.444 -9.761 1.00 86.56 86 GLY A C 1
ATOM 683 O O . GLY A 1 86 ? 14.993 7.171 -8.605 1.00 86.56 86 GLY A O 1
ATOM 684 N N . LEU A 1 87 ? 15.081 8.649 -10.287 1.00 87.25 87 LEU A N 1
ATOM 685 C CA . LEU A 1 87 ? 14.415 9.726 -9.550 1.00 87.25 87 LEU A CA 1
ATOM 686 C C . LEU A 1 87 ? 12.972 9.358 -9.184 1.00 87.25 87 LEU A C 1
ATOM 688 O O . LEU A 1 87 ? 12.563 9.550 -8.038 1.00 87.25 87 LEU A O 1
ATOM 692 N N . MET A 1 88 ? 12.208 8.778 -10.116 1.00 83.75 88 MET A N 1
ATOM 693 C CA . MET A 1 88 ? 10.841 8.320 -9.837 1.00 83.75 88 MET A CA 1
ATOM 694 C C . MET A 1 88 ? 10.794 7.221 -8.769 1.00 83.75 88 MET A C 1
ATOM 696 O O . MET A 1 88 ? 9.902 7.229 -7.914 1.00 83.75 88 MET A O 1
ATOM 700 N N . PHE A 1 89 ? 11.764 6.306 -8.775 1.00 85.25 89 PHE A N 1
ATOM 701 C CA . PHE A 1 89 ? 11.908 5.273 -7.753 1.00 85.25 89 PHE A CA 1
ATOM 702 C C . PHE A 1 89 ? 12.148 5.883 -6.364 1.00 85.25 89 PHE A C 1
ATOM 704 O O . PHE A 1 89 ? 11.443 5.542 -5.411 1.00 85.25 89 PHE A O 1
ATOM 711 N N . LEU A 1 90 ? 13.070 6.848 -6.256 1.00 84.81 90 LEU A N 1
ATOM 712 C CA . LEU A 1 90 ? 13.353 7.552 -5.000 1.00 84.81 90 LEU A CA 1
ATOM 713 C C . LEU A 1 90 ? 12.132 8.316 -4.478 1.00 84.81 90 LEU A C 1
ATOM 715 O O . LEU A 1 90 ? 11.789 8.192 -3.301 1.00 84.81 90 LEU A O 1
ATOM 719 N N . ILE A 1 91 ? 11.437 9.057 -5.346 1.00 83.31 91 ILE A N 1
ATOM 720 C CA . ILE A 1 91 ? 10.203 9.766 -4.976 1.00 83.31 91 ILE A CA 1
ATOM 721 C C . ILE A 1 91 ? 9.157 8.768 -4.465 1.00 83.31 91 ILE A C 1
ATOM 723 O O . ILE A 1 91 ? 8.545 8.999 -3.424 1.00 83.31 91 ILE A O 1
ATOM 727 N N . SER A 1 92 ? 8.994 7.626 -5.136 1.00 78.94 92 SER A N 1
ATOM 728 C CA . SER A 1 92 ? 8.040 6.585 -4.732 1.00 78.94 92 SER A CA 1
ATOM 729 C C . SER A 1 92 ? 8.357 6.011 -3.344 1.00 78.94 92 SER A C 1
ATOM 731 O O . SER A 1 92 ? 7.443 5.814 -2.539 1.00 78.94 92 SER A O 1
ATOM 733 N N . ILE A 1 93 ? 9.641 5.815 -3.015 1.00 81.19 93 ILE A N 1
ATOM 734 C CA . ILE A 1 93 ? 10.080 5.408 -1.669 1.00 81.19 93 ILE A CA 1
ATOM 735 C C . ILE A 1 93 ? 9.728 6.479 -0.636 1.00 81.19 93 ILE A C 1
ATOM 737 O O . ILE A 1 93 ? 9.119 6.164 0.387 1.00 81.19 93 ILE A O 1
ATOM 741 N N . VAL A 1 94 ? 10.081 7.743 -0.892 1.00 80.06 94 VAL A N 1
ATOM 742 C CA . VAL A 1 94 ? 9.805 8.854 0.034 1.00 80.06 94 VAL A CA 1
ATOM 743 C C . VAL A 1 94 ? 8.310 8.964 0.302 1.00 80.06 94 VAL A C 1
ATOM 745 O O . VAL A 1 94 ? 7.890 9.077 1.457 1.00 80.06 94 VAL A O 1
ATOM 748 N N . VAL A 1 95 ? 7.493 8.871 -0.746 1.00 75.31 95 VAL A N 1
ATOM 749 C CA . VAL A 1 95 ? 6.040 8.905 -0.613 1.00 75.31 95 VAL A CA 1
ATOM 750 C C . VAL A 1 95 ? 5.548 7.719 0.213 1.00 75.31 95 VAL A C 1
ATOM 752 O O . VAL A 1 95 ? 4.763 7.927 1.134 1.00 75.31 95 VAL A O 1
ATOM 755 N N . MET A 1 96 ? 6.048 6.502 -0.022 1.00 74.19 96 MET A N 1
ATOM 756 C CA . MET A 1 96 ? 5.682 5.323 0.770 1.00 74.19 96 MET A CA 1
ATOM 757 C C . MET A 1 96 ? 6.065 5.450 2.254 1.00 74.19 96 MET A C 1
ATOM 759 O O . MET A 1 96 ? 5.271 5.093 3.123 1.00 74.19 96 MET A O 1
ATOM 763 N N . ILE A 1 97 ? 7.250 5.981 2.567 1.00 72.19 97 ILE A N 1
ATOM 764 C CA . ILE A 1 97 ? 7.700 6.184 3.953 1.00 72.19 97 ILE A CA 1
ATOM 765 C C . ILE A 1 97 ? 6.829 7.232 4.645 1.00 72.19 97 ILE A C 1
ATOM 767 O O . ILE A 1 97 ? 6.274 6.978 5.714 1.00 72.19 97 ILE A O 1
ATOM 771 N N . THR A 1 98 ? 6.664 8.398 4.014 1.00 67.75 98 THR A N 1
ATOM 772 C CA . THR A 1 98 ? 5.856 9.505 4.554 1.00 67.75 98 THR A CA 1
ATOM 773 C C . THR A 1 98 ? 4.424 9.050 4.821 1.00 67.75 98 THR A C 1
ATOM 775 O O . THR A 1 98 ? 3.804 9.422 5.818 1.00 67.75 98 THR A O 1
ATOM 778 N N . LYS A 1 99 ? 3.922 8.194 3.937 1.00 65.75 99 LYS A N 1
ATOM 779 C CA . LYS A 1 99 ? 2.624 7.557 4.023 1.00 65.75 99 LYS A CA 1
ATOM 780 C C . LYS A 1 99 ? 2.528 6.585 5.201 1.00 65.75 99 LYS A C 1
ATOM 782 O O . LYS A 1 99 ? 1.679 6.792 6.057 1.00 65.75 99 LYS A O 1
ATOM 787 N N . ASN A 1 100 ? 3.433 5.612 5.323 1.00 65.69 100 ASN A N 1
ATOM 788 C CA . ASN A 1 100 ? 3.441 4.670 6.451 1.00 65.69 100 ASN A CA 1
ATOM 789 C C . ASN A 1 100 ? 3.532 5.378 7.814 1.00 65.69 100 ASN A C 1
ATOM 791 O O . ASN A 1 100 ? 2.891 4.949 8.769 1.00 65.69 100 ASN A O 1
ATOM 795 N N . ILE A 1 101 ? 4.275 6.487 7.898 1.00 61.81 101 ILE A N 1
ATOM 796 C CA . ILE A 1 101 ? 4.400 7.285 9.127 1.00 61.81 101 ILE A CA 1
ATOM 797 C C . ILE A 1 101 ? 3.114 8.074 9.433 1.00 61.81 101 ILE A C 1
ATOM 799 O O . ILE A 1 101 ? 2.755 8.234 10.599 1.00 61.81 101 ILE A O 1
ATOM 803 N N . ARG A 1 102 ? 2.400 8.572 8.413 1.00 56.72 102 ARG A N 1
ATOM 804 C CA . ARG A 1 102 ? 1.137 9.318 8.588 1.00 56.72 102 ARG A CA 1
ATOM 805 C C . ARG A 1 102 ? -0.095 8.426 8.793 1.00 56.72 102 ARG A C 1
ATOM 807 O O . ARG A 1 102 ? -1.142 8.948 9.165 1.00 56.72 102 ARG A O 1
ATOM 814 N N . GLU A 1 103 ? 0.002 7.121 8.548 1.00 57.28 103 GLU A N 1
ATOM 815 C CA . GLU A 1 103 ? -1.157 6.236 8.346 1.00 57.28 103 GLU A CA 1
ATOM 816 C C . GLU A 1 103 ? -1.571 5.335 9.505 1.00 57.28 103 GLU A C 1
ATOM 818 O O . GLU A 1 103 ? -2.503 4.544 9.335 1.00 57.28 103 GLU A O 1
ATOM 823 N N . SER A 1 104 ? -0.960 5.444 10.685 1.00 60.53 104 SER A N 1
ATOM 824 C CA . SER A 1 104 ? -1.478 4.746 11.866 1.00 60.53 104 SER A CA 1
ATOM 825 C C . SER A 1 104 ? -2.732 5.449 12.405 1.00 60.53 104 SER A C 1
ATOM 827 O O . SER A 1 104 ? -2.718 6.168 13.406 1.00 60.53 104 SER A O 1
ATOM 829 N N . CYS A 1 105 ? -3.836 5.263 11.682 1.00 67.00 105 CYS A N 1
ATOM 830 C CA . CYS A 1 105 ? -5.180 5.567 12.143 1.00 67.00 105 CYS A CA 1
ATOM 831 C C . CYS A 1 105 ? -5.844 4.267 12.585 1.00 67.00 105 CYS A C 1
ATOM 833 O O . CYS A 1 105 ? -6.117 3.393 11.759 1.00 67.00 105 CYS A O 1
ATOM 835 N N . ASP A 1 106 ? -6.133 4.167 13.876 1.00 73.12 106 ASP A N 1
ATOM 836 C CA . ASP A 1 106 ? -6.889 3.056 14.431 1.00 73.12 106 ASP A CA 1
ATOM 837 C C . ASP A 1 106 ? -8.385 3.401 14.416 1.00 73.12 106 ASP A C 1
ATOM 839 O O . ASP A 1 106 ? -8.799 4.546 14.643 1.00 73.12 106 ASP A O 1
ATOM 843 N N . VAL A 1 107 ? -9.213 2.399 14.114 1.00 75.62 107 VAL A N 1
ATOM 844 C CA . VAL A 1 107 ? -10.673 2.529 14.185 1.00 75.62 107 VAL A CA 1
ATOM 845 C C . VAL A 1 107 ? -11.130 1.991 15.531 1.00 75.62 107 VAL A C 1
ATOM 847 O O . VAL A 1 107 ? -10.929 0.812 15.837 1.00 75.62 107 VAL A O 1
ATOM 850 N N . TYR A 1 108 ? -11.786 2.848 16.305 1.00 75.62 108 TYR A N 1
ATOM 851 C CA . TYR A 1 108 ? -12.320 2.517 17.617 1.00 75.62 108 TYR A CA 1
ATOM 852 C C . TYR A 1 108 ? -13.845 2.402 17.574 1.00 75.62 108 TYR A C 1
ATOM 854 O O . TYR A 1 108 ? -14.541 3.225 16.970 1.00 75.62 108 TYR A O 1
ATOM 862 N N . TYR A 1 109 ? -14.355 1.389 18.268 1.00 75.94 109 TYR A N 1
ATOM 863 C CA . TYR A 1 109 ? -15.775 1.116 18.458 1.00 75.94 109 TYR A CA 1
ATOM 864 C C . TYR A 1 109 ? -16.133 1.192 19.931 1.00 75.94 109 TYR A C 1
ATOM 866 O O . TYR A 1 109 ? -15.396 0.678 20.769 1.00 75.94 109 TYR A O 1
ATOM 874 N N . ILE A 1 110 ? -17.295 1.773 20.229 1.00 74.00 110 ILE A N 1
ATOM 875 C CA . ILE A 1 110 ? -17.903 1.721 21.559 1.00 74.00 110 ILE A CA 1
ATOM 876 C C . ILE A 1 110 ? -19.064 0.731 21.497 1.00 74.00 110 ILE A C 1
ATOM 878 O O . ILE A 1 110 ? -20.016 0.912 20.740 1.00 74.00 110 ILE A O 1
ATOM 882 N N . LEU A 1 111 ? -18.957 -0.330 22.285 1.00 73.25 111 LEU A N 1
ATOM 883 C CA . LEU A 1 111 ? -19.848 -1.483 22.299 1.00 73.25 111 LEU A CA 1
ATOM 884 C C . LEU A 1 111 ? -20.240 -1.770 23.742 1.00 73.25 111 LEU A C 1
ATOM 886 O O . LEU A 1 111 ? -19.391 -2.149 24.545 1.00 73.25 111 LEU A O 1
ATOM 890 N N . SER A 1 112 ? -21.517 -1.567 24.076 1.00 72.81 112 SER A N 1
ATOM 891 C CA . SER A 1 112 ? -22.041 -1.791 25.434 1.00 72.81 112 SER A CA 1
ATOM 892 C C . SER A 1 112 ? -21.203 -1.101 26.525 1.00 72.81 112 SER A C 1
ATOM 894 O O . SER A 1 112 ? -20.911 -1.693 27.559 1.00 72.81 112 SER A O 1
ATOM 896 N N . GLY A 1 113 ? -20.757 0.133 26.259 1.00 70.38 113 GLY A N 1
ATOM 897 C CA . GLY A 1 113 ? -19.911 0.922 27.165 1.00 70.38 113 GLY A CA 1
ATOM 898 C C . GLY A 1 113 ? -18.411 0.612 27.110 1.00 70.38 113 GLY A C 1
ATOM 899 O O . GLY A 1 113 ? -17.637 1.351 27.701 1.00 70.38 113 GLY A O 1
ATOM 900 N N . LYS A 1 114 ? -17.977 -0.415 26.367 1.00 74.38 114 LYS A N 1
ATOM 901 C CA . LYS A 1 114 ? -16.565 -0.814 26.250 1.00 74.38 114 LYS A CA 1
ATOM 902 C C . LYS A 1 114 ? -15.947 -0.396 24.924 1.00 74.38 114 LYS A C 1
ATOM 904 O O . LYS A 1 114 ? -16.615 -0.433 23.889 1.00 74.38 114 LYS A O 1
ATOM 909 N N . ILE A 1 115 ? -14.660 -0.048 24.943 1.00 76.75 115 ILE A N 1
ATOM 910 C CA . ILE A 1 115 ? -13.909 0.278 23.725 1.00 76.75 115 ILE A CA 1
ATOM 911 C C . ILE A 1 115 ? -13.266 -0.966 23.120 1.00 76.75 115 ILE A C 1
ATOM 913 O O . ILE A 1 115 ? -12.605 -1.755 23.802 1.00 76.75 115 ILE A O 1
ATOM 917 N N . TYR A 1 116 ? -13.391 -1.062 21.800 1.00 77.88 116 TYR A N 1
ATOM 918 C CA . TYR A 1 116 ? -12.706 -2.039 20.976 1.00 77.88 116 TYR A CA 1
ATOM 919 C C . TYR A 1 116 ? -11.941 -1.376 19.841 1.00 77.88 116 TYR A C 1
ATOM 921 O O . TYR A 1 116 ? -12.432 -0.445 19.204 1.00 77.88 116 TYR A O 1
ATOM 929 N N . ILE A 1 117 ? -10.762 -1.911 19.551 1.00 81.31 117 ILE A N 1
ATOM 930 C CA . ILE A 1 117 ? -9.979 -1.587 18.366 1.00 81.31 117 ILE A CA 1
ATOM 931 C C . ILE A 1 117 ? -10.325 -2.589 17.275 1.00 81.31 117 ILE A C 1
ATOM 933 O O . ILE A 1 117 ? -10.330 -3.802 17.496 1.00 81.31 117 ILE A O 1
ATOM 937 N N . LEU A 1 118 ? -10.568 -2.085 16.074 1.00 81.06 118 LEU A N 1
ATOM 938 C CA . LEU A 1 118 ? -10.686 -2.922 14.894 1.00 81.06 118 LEU A CA 1
ATOM 939 C C . LEU A 1 118 ? -9.324 -3.477 14.486 1.00 81.06 118 LEU A C 1
ATOM 941 O O . LEU A 1 118 ? -8.445 -2.729 14.063 1.00 81.06 118 LEU A O 1
ATOM 945 N N . LYS A 1 119 ? -9.164 -4.797 14.571 1.00 80.81 119 LYS A N 1
ATOM 946 C CA . LYS A 1 119 ? -7.946 -5.482 14.120 1.00 80.81 119 LYS A CA 1
ATOM 947 C C . LYS A 1 119 ? -8.086 -6.067 12.723 1.00 80.81 119 LYS A C 1
ATOM 949 O O . LYS A 1 119 ? -7.143 -5.993 11.941 1.00 80.81 119 LYS A O 1
ATOM 954 N N . HIS A 1 120 ? -9.248 -6.633 12.398 1.00 76.94 120 HIS A N 1
ATOM 955 C CA . HIS A 1 120 ? -9.458 -7.339 11.133 1.00 76.94 120 HIS A CA 1
ATOM 956 C C . HIS A 1 120 ? -10.846 -7.072 10.554 1.00 76.94 120 HIS A C 1
ATOM 958 O O . HIS A 1 120 ? -11.829 -7.047 11.294 1.00 76.94 120 HIS A O 1
ATOM 964 N N . ILE A 1 121 ? -10.919 -6.948 9.227 1.00 79.19 121 ILE A N 1
ATOM 965 C CA . ILE A 1 121 ? -12.165 -6.942 8.454 1.00 79.19 121 ILE A CA 1
ATOM 966 C C . ILE A 1 121 ? -12.010 -7.881 7.268 1.00 79.19 121 ILE A C 1
ATOM 968 O O . ILE A 1 121 ? -11.091 -7.715 6.466 1.00 79.19 121 ILE A O 1
ATOM 972 N N . GLU A 1 122 ? -12.948 -8.811 7.119 1.00 76.25 122 GLU A N 1
ATOM 973 C CA . GLU A 1 122 ? -13.052 -9.665 5.937 1.00 76.25 122 GLU A CA 1
ATOM 974 C C . GLU A 1 122 ? -14.495 -10.092 5.712 1.00 76.25 122 GLU A C 1
ATOM 976 O O . GLU A 1 122 ? -15.128 -10.617 6.624 1.00 76.25 122 GLU A O 1
ATOM 981 N N . ASN A 1 123 ? -15.035 -9.839 4.514 1.00 76.31 123 ASN A N 1
ATOM 982 C CA . ASN A 1 123 ? -16.455 -10.068 4.210 1.00 76.31 123 ASN A CA 1
ATOM 983 C C . ASN A 1 123 ? -17.335 -9.524 5.339 1.00 76.31 123 ASN A C 1
ATOM 985 O O . ASN A 1 123 ? -17.085 -8.408 5.760 1.00 76.31 123 ASN A O 1
ATOM 989 N N . ASP A 1 124 ? -18.298 -10.252 5.885 1.00 69.69 124 ASP A N 1
ATOM 990 C CA . ASP A 1 124 ? -19.125 -9.742 6.990 1.00 69.69 124 ASP A CA 1
ATOM 991 C C . ASP A 1 124 ? -18.499 -9.874 8.386 1.00 69.69 124 ASP A C 1
ATOM 993 O O . ASP A 1 124 ? -19.138 -9.554 9.390 1.00 69.69 124 ASP A O 1
ATOM 997 N N . ILE A 1 125 ? -17.247 -10.322 8.469 1.00 70.81 125 ILE A N 1
ATOM 998 C CA . ILE A 1 125 ? -16.566 -10.652 9.716 1.00 70.81 125 ILE A CA 1
ATOM 999 C C . ILE A 1 125 ? -15.668 -9.496 10.168 1.00 70.81 125 ILE A C 1
ATOM 1001 O O . ILE A 1 125 ? -14.808 -9.008 9.428 1.00 70.81 125 ILE A O 1
ATOM 1005 N N . LEU A 1 126 ? -15.846 -9.088 11.423 1.00 77.06 126 LEU A N 1
ATOM 1006 C CA . LEU A 1 126 ? -15.053 -8.070 12.107 1.00 77.06 126 LEU A CA 1
ATOM 1007 C C . LEU A 1 126 ? -14.368 -8.703 13.321 1.00 77.06 126 LEU A C 1
ATOM 1009 O O . LEU A 1 126 ? -15.042 -9.282 14.177 1.00 77.06 126 LEU A O 1
ATOM 1013 N N . LEU A 1 127 ? -13.046 -8.561 13.421 1.00 78.12 127 LEU A N 1
ATOM 1014 C CA . LEU A 1 127 ? -12.300 -8.886 14.635 1.00 78.12 127 LEU A CA 1
ATOM 1015 C C . LEU A 1 127 ? -12.038 -7.604 15.416 1.00 78.12 127 LEU A C 1
ATOM 1017 O O . LEU A 1 127 ? -11.310 -6.714 14.963 1.00 78.12 127 LEU A O 1
ATOM 1021 N N . LEU A 1 128 ? -12.622 -7.550 16.601 1.00 80.12 128 LEU A N 1
ATOM 1022 C CA . LEU A 1 128 ? -12.499 -6.459 17.545 1.00 80.12 128 LEU A CA 1
ATOM 1023 C C . LEU A 1 128 ? -11.667 -6.920 18.738 1.00 80.12 128 LEU A C 1
ATOM 1025 O O . LEU A 1 128 ? -11.907 -7.994 19.284 1.00 80.12 128 LEU A O 1
ATOM 1029 N N . GLU A 1 129 ? -10.704 -6.115 19.161 1.00 79.38 129 GLU A N 1
ATOM 1030 C CA . GLU A 1 129 ? -9.906 -6.374 20.356 1.00 79.38 129 GLU A CA 1
ATOM 1031 C C . GLU A 1 129 ? -10.228 -5.327 21.413 1.00 79.38 129 GLU A C 1
ATOM 1033 O O . GLU A 1 129 ? -10.138 -4.127 21.156 1.00 79.38 129 GLU A O 1
ATOM 1038 N N . SER A 1 130 ? -10.662 -5.781 22.585 1.00 76.00 130 SER A N 1
ATOM 1039 C CA . SER A 1 130 ? -10.930 -4.883 23.700 1.00 76.00 130 SER A CA 1
ATOM 1040 C C . SER A 1 130 ? -9.634 -4.286 24.231 1.00 76.00 130 SER A C 1
ATOM 1042 O O . SER A 1 130 ? -8.621 -4.978 24.318 1.00 76.00 130 SER A O 1
ATOM 1044 N N . LEU A 1 131 ? -9.692 -3.019 24.638 1.00 73.31 131 LEU A N 1
ATOM 1045 C CA . LEU A 1 131 ? -8.595 -2.371 25.356 1.00 73.31 131 LEU A CA 1
ATOM 1046 C C . LEU A 1 131 ? -8.443 -2.873 26.805 1.00 73.31 131 LEU A C 1
ATOM 1048 O O . LEU A 1 131 ? -7.377 -2.684 27.383 1.00 73.31 131 LEU A O 1
ATOM 1052 N N . SER A 1 132 ? -9.473 -3.506 27.387 1.00 66.56 132 SER A N 1
ATOM 1053 C CA . SER A 1 132 ? -9.460 -4.012 28.767 1.00 66.56 132 SER A CA 1
ATOM 1054 C C . SER A 1 132 ? -10.539 -5.082 29.007 1.00 66.56 132 SER A C 1
ATOM 1056 O O . SER A 1 132 ? -11.715 -4.831 28.724 1.00 66.56 132 SER A O 1
ATOM 1058 N N . PRO A 1 133 ? -10.223 -6.271 29.565 1.00 60.56 133 PRO A N 1
ATOM 1059 C CA . PRO A 1 133 ? -9.015 -7.089 29.351 1.00 60.56 133 PRO A CA 1
ATOM 1060 C C . PRO A 1 133 ? -8.946 -7.549 27.880 1.00 60.56 133 PRO A C 1
ATOM 1062 O O . PRO A 1 133 ? -9.992 -7.516 27.243 1.00 60.56 133 PRO A O 1
ATOM 1065 N N . ASN A 1 134 ? -7.784 -7.999 27.357 1.00 62.50 134 ASN A N 1
ATOM 1066 C CA . ASN A 1 134 ? -7.510 -8.480 25.969 1.00 62.50 134 ASN A CA 1
ATOM 1067 C C . ASN A 1 134 ? -8.494 -9.556 25.435 1.00 62.50 134 ASN A C 1
ATOM 1069 O O . ASN A 1 134 ? -8.143 -10.692 25.111 1.00 62.50 134 ASN A O 1
ATOM 1073 N N . LYS A 1 135 ? -9.770 -9.212 25.351 1.00 73.06 135 LYS A N 1
ATOM 1074 C CA . LYS A 1 135 ? -10.868 -10.039 24.892 1.00 73.06 135 LYS A CA 1
ATOM 1075 C C . LYS A 1 135 ? -11.081 -9.691 23.440 1.00 73.06 135 LYS A C 1
ATOM 1077 O O . LYS A 1 135 ? -11.387 -8.550 23.090 1.00 73.06 135 LYS A O 1
ATOM 1082 N N . LYS A 1 136 ? -10.916 -10.704 22.602 1.00 78.31 136 LYS A N 1
ATOM 1083 C CA . LYS A 1 136 ? -11.221 -10.625 21.181 1.00 78.31 136 LYS A CA 1
ATOM 1084 C C . LYS A 1 136 ? -12.683 -10.991 20.986 1.00 78.31 136 LYS A C 1
ATOM 1086 O O . LYS A 1 136 ? -13.142 -12.004 21.507 1.00 78.31 136 LYS A O 1
ATOM 1091 N N . ILE A 1 137 ? -13.406 -10.160 20.251 1.00 78.75 137 ILE A N 1
ATOM 1092 C CA . ILE A 1 137 ? -14.782 -10.419 19.844 1.00 78.75 137 ILE A CA 1
ATOM 1093 C C . ILE A 1 137 ? -14.800 -10.551 18.331 1.00 78.75 137 ILE A C 1
ATOM 1095 O O . ILE A 1 137 ? -14.280 -9.700 17.608 1.00 78.75 137 ILE A O 1
ATOM 1099 N N . LEU A 1 138 ? -15.412 -11.633 17.866 1.00 76.69 138 LEU A N 1
ATOM 1100 C CA . LEU A 1 138 ? -15.698 -11.854 16.461 1.00 76.69 138 LEU A CA 1
ATOM 1101 C C . LEU A 1 138 ? -17.156 -11.474 16.203 1.00 76.69 138 LEU A C 1
ATOM 1103 O O . LEU A 1 138 ? -18.064 -12.117 16.728 1.00 76.69 138 LEU A O 1
ATOM 1107 N N . LEU A 1 139 ? -17.389 -10.448 15.391 1.00 75.25 139 LEU A N 1
ATOM 1108 C CA . LEU A 1 139 ? -18.731 -10.094 14.934 1.00 75.25 139 LEU A CA 1
ATOM 1109 C C . LEU A 1 139 ? -18.920 -10.606 13.510 1.00 75.25 139 LEU A C 1
ATOM 1111 O O . LEU A 1 139 ? -18.081 -10.353 12.654 1.00 75.25 139 LEU A O 1
ATOM 1115 N N . LYS A 1 140 ? -20.028 -11.305 13.251 1.00 73.25 140 LYS A N 1
ATOM 1116 C CA . LYS A 1 140 ? -20.352 -11.890 11.936 1.00 73.25 140 LYS A CA 1
ATOM 1117 C C . LYS A 1 140 ? -21.292 -11.013 11.091 1.00 73.25 140 LYS A C 1
ATOM 1119 O O . LYS A 1 140 ? -22.036 -11.539 10.271 1.00 73.25 140 LYS A O 1
ATOM 1124 N N . ASN A 1 141 ? -21.327 -9.698 11.326 1.00 72.00 141 ASN A N 1
ATOM 1125 C CA . ASN A 1 141 ? -22.149 -8.788 10.527 1.00 72.00 141 ASN A CA 1
ATOM 1126 C C . ASN A 1 141 ? -21.551 -7.372 10.433 1.00 72.00 141 ASN A C 1
ATOM 1128 O O . ASN A 1 141 ? -21.480 -6.644 11.429 1.00 72.00 141 ASN A O 1
ATOM 1132 N N . LYS A 1 142 ? -21.207 -6.948 9.210 1.00 66.00 142 LYS A N 1
ATOM 1133 C CA . LYS A 1 142 ? -20.701 -5.605 8.890 1.00 66.00 142 LYS A CA 1
ATOM 1134 C C . LYS A 1 142 ? -21.719 -4.480 9.047 1.00 66.00 142 LYS A C 1
ATOM 1136 O O . LYS A 1 142 ? -21.309 -3.332 9.189 1.00 66.00 142 LYS A O 1
ATOM 1141 N N . ALA A 1 143 ? -23.024 -4.759 9.077 1.00 64.25 143 ALA A N 1
ATOM 1142 C CA . ALA A 1 143 ? -24.045 -3.732 9.314 1.00 64.25 143 ALA A CA 1
ATOM 1143 C C . ALA A 1 143 ? -23.817 -2.981 10.641 1.00 64.25 143 ALA A C 1
ATOM 1145 O O . ALA A 1 143 ? -24.249 -1.840 10.807 1.00 64.25 143 ALA A O 1
ATOM 1146 N N . PHE A 1 144 ? -23.082 -3.601 11.569 1.00 63.91 144 PHE A N 1
ATOM 1147 C CA . PHE A 1 144 ? -22.630 -2.987 12.808 1.00 63.91 144 PHE A CA 1
ATOM 1148 C C . PHE A 1 144 ? -21.769 -1.723 12.596 1.00 63.91 144 PHE A C 1
ATOM 1150 O O . PHE A 1 144 ? -21.852 -0.802 13.409 1.00 63.91 144 PHE A O 1
ATOM 1157 N N . LEU A 1 145 ? -21.005 -1.649 11.494 1.00 61.06 145 LEU A N 1
ATOM 1158 C CA . LEU A 1 145 ? -20.143 -0.513 11.131 1.00 61.06 145 LEU A CA 1
ATOM 1159 C C . LEU A 1 145 ? -20.935 0.795 10.965 1.00 61.06 145 LEU A C 1
ATOM 1161 O O . LEU A 1 145 ? -20.446 1.866 11.316 1.00 61.06 145 LEU A O 1
ATOM 1165 N N . PHE A 1 146 ? -22.164 0.693 10.449 1.00 61.06 146 PHE A N 1
ATOM 1166 C CA . PHE A 1 146 ? -23.004 1.839 10.087 1.00 61.06 146 PHE A CA 1
ATOM 1167 C C . PHE A 1 146 ? -24.061 2.176 11.142 1.00 61.06 146 PHE A C 1
ATOM 1169 O O . PHE A 1 146 ? -24.573 3.291 11.163 1.00 61.06 146 PHE A O 1
ATOM 1176 N N . LYS A 1 147 ? -24.394 1.226 12.026 1.00 57.81 147 LYS A N 1
ATOM 1177 C CA . LYS A 1 147 ? -25.392 1.429 13.090 1.00 57.81 147 LYS A CA 1
ATOM 1178 C C . LYS A 1 147 ? -24.824 2.082 14.349 1.00 57.81 147 LYS A C 1
ATOM 1180 O O . LYS A 1 147 ? -25.583 2.687 15.099 1.00 57.81 147 LYS A O 1
ATOM 1185 N N . ASN A 1 148 ? -23.519 1.964 14.595 1.00 60.22 148 ASN A N 1
ATOM 1186 C CA . ASN A 1 148 ? -22.891 2.453 15.822 1.00 60.22 148 ASN A CA 1
ATOM 1187 C C . ASN A 1 148 ? -21.927 3.605 15.553 1.00 60.22 148 ASN A C 1
ATOM 1189 O O . ASN A 1 148 ? -21.277 3.673 14.510 1.00 60.22 148 ASN A O 1
ATOM 1193 N N . LYS A 1 149 ? -21.823 4.510 16.531 1.00 63.41 149 LYS A N 1
ATOM 1194 C CA . LYS A 1 149 ? -20.889 5.638 16.501 1.00 63.41 149 LYS A CA 1
ATOM 1195 C C . LYS A 1 149 ? -19.456 5.091 16.543 1.00 63.41 149 LYS A C 1
ATOM 1197 O O . LYS A 1 149 ? -19.021 4.593 17.579 1.00 63.41 149 LYS A O 1
ATOM 1202 N N . HIS A 1 150 ? -18.746 5.166 15.422 1.00 71.69 150 HIS A N 1
ATOM 1203 C CA . HIS A 1 150 ? -17.331 4.815 15.316 1.00 71.69 150 HIS A CA 1
ATOM 1204 C C . HIS A 1 150 ? -16.470 6.080 15.323 1.00 71.69 150 HIS A C 1
ATOM 1206 O O . HIS A 1 150 ? -16.895 7.143 14.869 1.00 71.69 150 HIS A O 1
ATOM 1212 N N . LEU A 1 151 ? -15.250 5.960 15.842 1.00 68.81 151 LEU A N 1
ATOM 1213 C CA . LEU A 1 151 ? -14.272 7.042 15.863 1.00 68.81 151 LEU A CA 1
ATOM 1214 C C . LEU A 1 151 ? -13.003 6.573 15.159 1.00 68.81 151 LEU A C 1
ATOM 1216 O O . LEU A 1 151 ? -12.406 5.565 15.531 1.00 68.81 151 LEU A O 1
ATOM 1220 N N . LEU A 1 152 ? -12.596 7.323 14.140 1.00 68.56 152 LEU A N 1
ATOM 1221 C CA . LEU A 1 152 ? -11.297 7.164 13.506 1.00 68.56 152 LEU A CA 1
ATOM 1222 C C . LEU A 1 152 ? -10.334 8.161 14.149 1.00 68.56 152 LEU A C 1
ATOM 1224 O O . LEU A 1 152 ? -10.563 9.368 14.061 1.00 68.56 152 LEU A O 1
ATOM 1228 N N . LEU A 1 153 ? -9.273 7.662 14.777 1.00 68.38 153 LEU A N 1
ATOM 1229 C CA . LEU A 1 153 ? -8.284 8.497 15.453 1.00 68.38 153 LEU A CA 1
ATOM 1230 C C . LEU A 1 153 ? -6.892 8.187 14.903 1.00 68.38 153 LEU A C 1
ATOM 1232 O O . LEU A 1 153 ? -6.502 7.026 14.810 1.00 68.38 153 LEU A O 1
ATOM 1236 N N . ASN A 1 154 ? -6.131 9.228 14.562 1.00 69.12 154 ASN A N 1
ATOM 1237 C CA . ASN A 1 154 ? -4.686 9.091 14.368 1.00 69.12 154 ASN A CA 1
ATOM 1238 C C . ASN A 1 154 ? -3.979 9.048 15.737 1.00 69.12 154 ASN A C 1
ATOM 1240 O O . ASN A 1 154 ? -4.570 9.396 16.761 1.00 69.12 154 ASN A O 1
ATOM 1244 N N . GLY A 1 155 ? -2.697 8.676 15.776 1.00 68.12 155 GLY A N 1
ATOM 1245 C CA . GLY A 1 155 ? -1.957 8.561 17.041 1.00 68.12 155 GLY A CA 1
ATOM 1246 C C . GLY A 1 155 ? -1.924 9.837 17.907 1.00 68.12 155 GLY A C 1
ATOM 1247 O O . GLY A 1 155 ? -1.927 9.748 19.137 1.00 68.12 155 GLY A O 1
ATOM 1248 N N . LYS A 1 156 ? -1.931 11.036 17.304 1.00 70.75 156 LYS A N 1
ATOM 1249 C CA . LYS A 1 156 ? -1.967 12.308 18.055 1.00 70.75 156 LYS A CA 1
ATOM 1250 C C . LYS A 1 156 ? -3.340 12.541 18.678 1.00 70.75 156 LYS A C 1
ATOM 1252 O O . LYS A 1 156 ? -3.427 12.844 19.868 1.00 70.75 156 LYS A O 1
ATOM 1257 N N . ASP A 1 157 ? -4.388 12.353 17.886 1.00 71.38 157 ASP A N 1
ATOM 1258 C CA . ASP A 1 157 ? -5.774 12.502 18.309 1.00 71.38 157 ASP A CA 1
ATOM 1259 C C . ASP A 1 157 ? -6.126 11.461 19.363 1.00 71.38 157 ASP A C 1
ATOM 1261 O O . ASP A 1 157 ? -6.767 11.810 20.342 1.00 71.38 157 ASP A O 1
ATOM 1265 N N . TYR A 1 158 ? -5.627 10.228 19.240 1.00 73.19 158 TYR A N 1
ATOM 1266 C CA . TYR A 1 158 ? -5.753 9.193 20.263 1.00 73.19 158 TYR A CA 1
ATOM 1267 C C . TYR A 1 158 ? -5.161 9.640 21.602 1.00 73.19 158 TYR A C 1
ATOM 1269 O O . TYR A 1 158 ? -5.847 9.609 22.622 1.00 73.19 158 TYR A O 1
ATOM 1277 N N . ASN A 1 159 ? -3.909 10.108 21.609 1.00 73.19 159 ASN A N 1
ATOM 1278 C CA . ASN A 1 159 ? -3.250 10.558 22.837 1.00 73.19 159 ASN A CA 1
ATOM 1279 C C . ASN A 1 159 ? -3.969 11.752 23.477 1.00 73.19 159 ASN A C 1
ATOM 1281 O O . ASN A 1 159 ? -4.017 11.858 24.703 1.00 73.19 159 ASN A O 1
ATOM 1285 N N . LYS A 1 160 ? -4.543 12.636 22.658 1.00 79.56 160 LYS A N 1
ATOM 1286 C CA . LYS A 1 160 ? -5.371 13.752 23.117 1.00 79.56 160 LYS A CA 1
ATOM 1287 C C . LYS A 1 160 ? -6.709 13.261 23.683 1.00 79.56 160 LYS A C 1
ATOM 1289 O O . LYS A 1 160 ? -7.022 13.571 24.827 1.00 79.56 160 LYS A O 1
ATOM 1294 N N . PHE A 1 161 ? -7.443 12.422 22.953 1.00 75.94 161 PHE A N 1
ATOM 1295 C CA . PHE A 1 161 ? -8.736 11.868 23.373 1.00 75.94 161 PHE A CA 1
ATOM 1296 C C . PHE A 1 161 ? -8.627 11.041 24.650 1.00 75.94 161 PHE A C 1
ATOM 1298 O O . PHE A 1 161 ? -9.487 11.137 25.521 1.00 75.94 161 PHE A O 1
ATOM 1305 N N . ARG A 1 162 ? -7.553 10.258 24.786 1.00 72.25 162 ARG A N 1
ATOM 1306 C CA . ARG A 1 162 ? -7.273 9.470 25.987 1.00 72.25 162 ARG A CA 1
ATOM 1307 C C . ARG A 1 162 ? -7.073 10.353 27.218 1.00 72.25 162 ARG A C 1
ATOM 1309 O O . ARG A 1 162 ? -7.467 9.956 28.308 1.00 72.25 162 ARG A O 1
ATOM 1316 N N . LYS A 1 163 ? -6.484 11.542 27.052 1.00 78.81 163 LYS A N 1
ATOM 1317 C CA . LYS A 1 163 ? -6.314 12.526 28.133 1.00 78.81 163 LYS A CA 1
ATOM 1318 C C . LYS A 1 163 ? -7.595 13.305 28.426 1.00 78.81 163 LYS A C 1
ATOM 1320 O O . LYS A 1 163 ? -7.884 13.558 29.587 1.00 78.81 163 LYS A O 1
ATOM 1325 N N . GLU A 1 164 ? -8.347 13.688 27.396 1.00 78.56 164 GLU A N 1
ATOM 1326 C CA . GLU A 1 164 ? -9.572 14.490 27.538 1.00 78.56 164 GLU A CA 1
ATOM 1327 C C . GLU A 1 164 ? -10.763 13.674 28.045 1.00 78.56 164 GLU A C 1
ATOM 1329 O O . GLU A 1 164 ? -11.609 14.185 28.775 1.00 78.56 164 GLU A O 1
ATOM 1334 N N . LYS A 1 165 ? -10.847 12.401 27.654 1.00 69.06 165 LYS A N 1
ATOM 1335 C CA . LYS A 1 165 ? -11.945 11.500 28.010 1.00 69.06 165 LYS A CA 1
ATOM 1336 C C . LYS A 1 165 ? -11.413 10.167 28.536 1.00 69.06 165 LYS A C 1
ATOM 1338 O O . LYS A 1 165 ? -11.711 9.125 27.952 1.00 69.06 165 LYS A O 1
ATOM 1343 N N . PRO A 1 166 ? -10.643 10.173 29.639 1.00 67.88 166 PRO A N 1
ATOM 1344 C CA . PRO A 1 166 ? -10.026 8.963 30.177 1.00 67.88 166 PRO A CA 1
ATOM 1345 C C . PRO A 1 166 ? -11.077 7.929 30.591 1.00 67.88 166 PRO A C 1
ATOM 1347 O O . PRO A 1 166 ? -10.848 6.741 30.412 1.00 67.88 166 PRO A O 1
ATOM 1350 N N . PHE A 1 167 ? -12.261 8.375 31.026 1.00 64.88 167 PHE A N 1
ATOM 1351 C CA . PHE A 1 167 ? -13.409 7.528 31.373 1.00 64.88 167 PHE A CA 1
ATOM 1352 C C . PHE A 1 167 ? -13.913 6.642 30.227 1.00 64.88 167 PHE A C 1
ATOM 1354 O O . PHE A 1 167 ? -14.608 5.670 30.477 1.00 64.88 167 PHE A O 1
ATOM 1361 N N . LEU A 1 168 ? -13.598 6.965 28.968 1.00 61.50 168 LEU A N 1
ATOM 1362 C CA . LEU A 1 168 ? -13.930 6.077 27.856 1.00 61.50 168 LEU A CA 1
ATOM 1363 C C . LEU A 1 168 ? -12.978 4.867 27.807 1.00 61.50 168 LEU A C 1
ATOM 1365 O O . LEU A 1 168 ? -13.343 3.830 27.272 1.00 61.50 168 LEU A O 1
ATOM 1369 N N . PHE A 1 169 ? -11.768 4.989 28.359 1.00 62.50 169 PHE A N 1
ATOM 1370 C CA . PHE A 1 169 ? -10.677 4.012 28.261 1.00 62.50 169 PHE A CA 1
ATOM 1371 C C . PHE A 1 169 ? -10.382 3.274 29.576 1.00 62.50 169 PHE A C 1
ATOM 1373 O O . PHE A 1 169 ? -9.439 2.485 29.623 1.00 62.50 169 PHE A O 1
ATOM 1380 N N . ILE A 1 170 ? -11.129 3.568 30.638 1.00 54.62 170 ILE A N 1
ATOM 1381 C CA . ILE A 1 170 ? -10.985 2.983 31.973 1.00 54.62 170 ILE A CA 1
ATOM 1382 C C . ILE A 1 170 ? -12.277 2.201 32.245 1.00 54.62 170 ILE A C 1
ATOM 1384 O O . ILE A 1 170 ? -13.353 2.729 31.967 1.00 54.62 170 ILE A O 1
ATOM 1388 N N . ASP A 1 171 ? -12.154 0.953 32.707 1.00 54.19 171 ASP A N 1
ATOM 1389 C CA . ASP A 1 171 ? -13.292 0.111 33.127 1.00 54.19 171 ASP A CA 1
ATOM 1390 C C . ASP A 1 171 ? -13.940 0.627 34.423 1.00 54.19 171 ASP A C 1
ATOM 1392 O O . ASP A 1 171 ? -13.187 1.033 35.341 1.00 54.19 171 ASP A O 1
#

Organism: Listeria monocytogenes (NCBI:txid1639)

Foldseek 3Di:
DVVVVVLVVLVVVLVVLVVVLVVVVVVCPLQNPQVDAPVVVVVNVVSLVVSLVSLVVLLVVLQVVLVVDPDPVSNVVSVVSSVVSVVVSVVSVVVVVVCVVFRPKWKWFQDPLFIWTFDGDDDQWTWTATLPPRDIDIDNGPVSVVPGDMDTDHPVRVVVCCVVCVSSNDD